Protein AF-A0A8S4R4T7-F1 (afdb_monomer_lite)

Secondary structure (DSSP, 8-state):
-------GGGGGSS------TTT-PPPPHHHHHHIIIIIGGG---SS-TTSHHHHHHHHHHHHHHHHHHHHHT--TTS----GGGHHHHHHHH--SS-EEEEETT--HHHHHHHHTTT-EEEEE--

Sequence (126 aa):
PKKRHYNKAFILLFPVVYCDYSGSGRALQWVEEYVTRDVLPAHATRCTALSVTCGQSEIYRSESKEIIRKSVGASDDDAVVLGASLTRFLRALRPQRVALFVSSRETERQLKPWMEHDAEVRIMDY

Organism: NCBI:txid348720

pLDDT: mean 83.63, std 14.18, range [36.41, 97.12]

Structure (mmCIF, N/CA/C/O backbone):
data_AF-A0A8S4R4T7-F1
#
_entry.id   AF-A0A8S4R4T7-F1
#
loop_
_atom_site.group_PDB
_atom_site.id
_atom_site.type_symbol
_atom_site.label_atom_id
_atom_site.label_alt_id
_atom_site.label_comp_id
_atom_site.label_asym_id
_atom_site.label_entity_id
_atom_site.label_seq_id
_atom_site.pdbx_PDB_ins_code
_atom_site.Cartn_x
_atom_site.Cartn_y
_atom_site.Cartn_z
_atom_site.occupancy
_atom_site.B_iso_or_equiv
_atom_site.auth_seq_id
_atom_site.auth_comp_id
_atom_site.auth_asym_id
_atom_site.auth_atom_id
_atom_site.pdbx_PDB_model_num
ATOM 1 N N . PRO A 1 1 ? 22.901 36.443 10.626 1.00 39.72 1 PRO A N 1
ATOM 2 C CA . PRO A 1 1 ? 21.644 35.986 9.979 1.00 39.72 1 PRO A CA 1
ATOM 3 C C . PRO A 1 1 ? 20.714 35.288 10.993 1.00 39.72 1 PRO A C 1
ATOM 5 O O . PRO A 1 1 ? 20.975 34.165 11.414 1.00 39.72 1 PRO A O 1
ATOM 8 N N . LYS A 1 2 ? 19.682 36.001 11.470 1.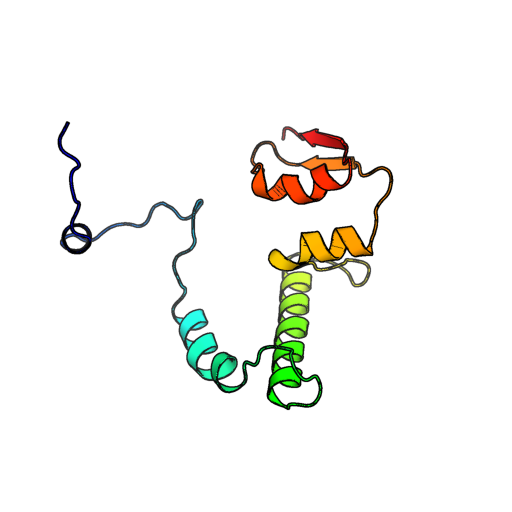00 36.41 2 LYS A N 1
ATOM 9 C CA . LYS A 1 2 ? 18.769 35.536 12.529 1.00 36.41 2 LYS A CA 1
ATOM 10 C C . LYS A 1 2 ? 17.882 34.392 12.013 1.00 36.41 2 LYS A C 1
ATOM 12 O O . LYS A 1 2 ? 17.109 34.590 11.080 1.00 36.41 2 LYS A O 1
ATOM 17 N N . LYS A 1 3 ? 17.972 33.211 12.635 1.00 44.19 3 LYS A N 1
ATOM 18 C CA . LYS A 1 3 ? 17.031 32.099 12.426 1.00 44.19 3 LYS A CA 1
ATOM 19 C C . LYS A 1 3 ? 15.648 32.547 12.913 1.00 44.19 3 LYS A C 1
ATOM 21 O O . LYS A 1 3 ? 15.451 32.705 14.114 1.00 44.19 3 LYS A O 1
ATOM 26 N N . ARG A 1 4 ? 14.700 32.782 12.001 1.00 49.00 4 ARG A N 1
ATOM 27 C CA . ARG A 1 4 ? 13.290 32.999 12.363 1.00 49.00 4 ARG A CA 1
ATOM 28 C C . ARG A 1 4 ? 12.747 31.702 12.964 1.00 49.00 4 ARG A C 1
ATOM 30 O O . ARG A 1 4 ? 12.542 30.723 12.255 1.00 49.00 4 ARG A O 1
ATOM 37 N N . HIS A 1 5 ? 12.560 31.687 14.279 1.00 50.34 5 HIS A N 1
ATOM 38 C CA . HIS A 1 5 ? 11.719 30.703 14.946 1.00 50.34 5 HIS A CA 1
ATOM 39 C C . HIS A 1 5 ? 10.266 31.055 14.636 1.00 50.34 5 HIS A C 1
ATOM 41 O O . HIS A 1 5 ? 9.725 32.022 15.165 1.00 50.34 5 HIS A O 1
ATOM 47 N N . TYR A 1 6 ? 9.652 30.301 13.730 1.00 48.09 6 TYR A N 1
ATOM 48 C CA . TYR A 1 6 ? 8.213 30.364 13.529 1.00 48.09 6 TYR A CA 1
ATOM 49 C C . TYR A 1 6 ? 7.556 29.527 14.628 1.00 48.09 6 TYR A C 1
ATOM 51 O O . TYR A 1 6 ? 7.677 28.302 14.647 1.00 48.09 6 TYR A O 1
ATOM 59 N N . ASN A 1 7 ? 6.883 30.188 15.570 1.00 45.47 7 ASN A N 1
ATOM 60 C CA . ASN A 1 7 ? 6.027 29.508 16.536 1.00 45.47 7 ASN A CA 1
ATOM 61 C C . ASN A 1 7 ? 4.884 28.835 15.763 1.00 45.47 7 ASN A C 1
ATOM 63 O O . ASN A 1 7 ? 4.103 29.524 15.109 1.00 45.47 7 ASN A O 1
ATOM 67 N N . LYS A 1 8 ? 4.773 27.501 15.848 1.00 51.19 8 LYS A N 1
ATOM 68 C CA . LYS A 1 8 ? 3.721 26.691 15.193 1.00 51.19 8 LYS A CA 1
ATOM 69 C C . LYS A 1 8 ? 2.297 27.227 15.425 1.00 51.19 8 LYS A C 1
ATOM 71 O O . LYS A 1 8 ? 1.430 27.026 14.585 1.00 51.19 8 LYS A O 1
ATOM 76 N N . ALA A 1 9 ? 2.076 27.946 16.526 1.00 49.88 9 ALA A N 1
ATOM 77 C CA . ALA A 1 9 ? 0.802 28.575 16.861 1.00 49.88 9 ALA A CA 1
ATOM 78 C C . ALA A 1 9 ? 0.401 29.740 15.930 1.00 49.88 9 ALA A C 1
ATOM 80 O O . ALA A 1 9 ? -0.784 30.016 15.788 1.00 49.88 9 ALA A O 1
ATOM 81 N N . PHE A 1 10 ? 1.349 30.414 15.265 1.00 48.41 10 PHE A N 1
ATOM 82 C CA . PHE A 1 10 ? 1.049 31.604 14.455 1.00 48.41 10 PHE A CA 1
ATOM 83 C C . PHE A 1 10 ? 0.419 31.270 13.089 1.00 48.41 10 PHE A C 1
ATOM 85 O O . PHE A 1 10 ? -0.239 32.112 12.490 1.00 48.41 10 PHE A O 1
ATOM 92 N N . ILE A 1 11 ? 0.589 30.036 12.601 1.00 55.84 11 ILE A N 1
ATOM 93 C CA . ILE A 1 11 ? 0.089 29.595 11.284 1.00 55.84 11 ILE A CA 1
ATOM 94 C C . ILE A 1 11 ? -1.419 29.269 11.319 1.00 55.84 11 ILE A C 1
ATOM 96 O O . ILE A 1 11 ? -2.065 29.254 10.278 1.00 55.84 11 ILE A O 1
ATOM 100 N N . LEU A 1 12 ? -2.007 29.061 12.502 1.00 58.09 12 LEU A N 1
ATOM 101 C CA . LEU A 1 12 ? -3.408 28.638 12.657 1.00 58.09 12 LEU A CA 1
ATOM 102 C C . LEU A 1 12 ? -4.392 29.788 12.941 1.00 58.09 12 LEU A C 1
ATOM 104 O O . LEU A 1 12 ? -5.575 29.534 13.139 1.00 58.09 12 LEU A O 1
ATOM 108 N N . LEU A 1 13 ? -3.930 31.044 12.971 1.00 64.62 13 LEU A N 1
ATOM 109 C CA . LEU A 1 13 ? -4.775 32.211 13.276 1.00 64.62 13 LEU A CA 1
ATOM 110 C C . LEU A 1 13 ? -5.650 32.672 12.098 1.00 64.62 13 LEU A C 1
ATOM 112 O O . LEU A 1 13 ? -6.565 33.465 12.297 1.00 64.62 13 LEU A O 1
ATOM 116 N N . PHE A 1 14 ? -5.400 32.164 10.889 1.00 74.81 14 PHE A N 1
ATOM 117 C CA . PHE A 1 14 ? -6.196 32.457 9.699 1.00 74.81 14 PHE A CA 1
ATOM 118 C C . PHE A 1 14 ? -6.648 31.153 9.034 1.00 74.81 14 PHE A C 1
ATOM 120 O O . PHE A 1 14 ? -5.896 30.176 9.050 1.00 74.81 14 PHE A O 1
ATOM 127 N N . PRO A 1 15 ? -7.853 31.110 8.439 1.00 81.94 15 PRO A N 1
ATOM 128 C CA . PRO A 1 15 ? -8.282 29.960 7.655 1.00 81.94 15 PRO A CA 1
ATOM 129 C C . PRO A 1 15 ? -7.292 29.716 6.507 1.00 81.94 15 PRO A C 1
ATOM 131 O O . PRO A 1 15 ? -7.042 30.597 5.687 1.00 81.94 15 PRO A O 1
ATOM 134 N N . VAL A 1 16 ? -6.718 28.512 6.462 1.00 84.38 16 VAL A N 1
ATOM 135 C CA . VAL A 1 16 ? -5.769 28.089 5.423 1.00 84.38 16 VAL A CA 1
ATOM 136 C C . VAL A 1 16 ? -6.471 27.137 4.465 1.00 84.38 16 VAL A C 1
ATOM 138 O O . VAL A 1 16 ? -6.959 26.082 4.877 1.00 84.38 16 VAL A O 1
ATOM 141 N N . VAL A 1 17 ? -6.470 27.473 3.175 1.00 89.00 17 VAL A N 1
ATOM 142 C CA . VAL A 1 17 ? -6.844 26.535 2.111 1.00 89.00 17 VAL A CA 1
ATOM 143 C C . VAL A 1 17 ? -5.668 25.596 1.869 1.00 89.00 17 VAL A C 1
ATOM 145 O O . VAL A 1 17 ? -4.531 26.030 1.693 1.00 89.00 17 VAL A O 1
ATOM 148 N N . TYR A 1 18 ? -5.924 24.293 1.900 1.00 88.00 18 TYR A N 1
ATOM 149 C CA . TYR A 1 18 ? -4.896 23.299 1.629 1.00 88.00 18 TYR A CA 1
ATOM 150 C C . TYR A 1 18 ? -4.744 23.086 0.135 1.00 88.00 18 TYR A C 1
ATOM 152 O O . TYR A 1 18 ? -5.686 22.651 -0.516 1.00 88.00 18 TYR A O 1
ATOM 160 N N . CYS A 1 19 ? -3.553 23.361 -0.383 1.00 90.38 19 CYS A N 1
ATOM 161 C CA . CYS A 1 19 ? -3.255 23.225 -1.807 1.00 90.38 19 CYS A CA 1
ATOM 162 C C . CYS A 1 19 ? -2.159 22.182 -2.092 1.00 90.38 19 CYS A C 1
ATOM 164 O O . CYS A 1 19 ? -1.712 22.081 -3.227 1.00 90.38 19 CYS A O 1
ATOM 166 N N . ASP A 1 20 ? -1.727 21.404 -1.091 1.00 90.56 20 ASP A N 1
ATOM 167 C CA . ASP A 1 20 ? -0.615 20.442 -1.207 1.00 90.56 20 ASP A CA 1
ATOM 168 C C . ASP A 1 20 ? -1.087 18.983 -1.364 1.00 90.56 20 ASP A C 1
ATOM 170 O O . ASP A 1 20 ? -0.456 18.048 -0.881 1.00 90.56 20 ASP A O 1
ATOM 174 N N . TYR A 1 21 ? -2.209 18.766 -2.061 1.00 86.00 21 TYR A N 1
ATOM 175 C CA . TYR A 1 21 ? -2.775 17.423 -2.274 1.00 86.00 21 TYR A CA 1
ATOM 176 C C . TYR A 1 21 ? -1.867 16.483 -3.082 1.00 86.00 21 TYR A C 1
ATOM 178 O O . TYR A 1 21 ? -2.047 15.269 -3.040 1.00 86.00 21 TYR A O 1
ATOM 186 N N . SER A 1 22 ? -0.903 17.029 -3.830 1.00 83.25 22 SER A N 1
AT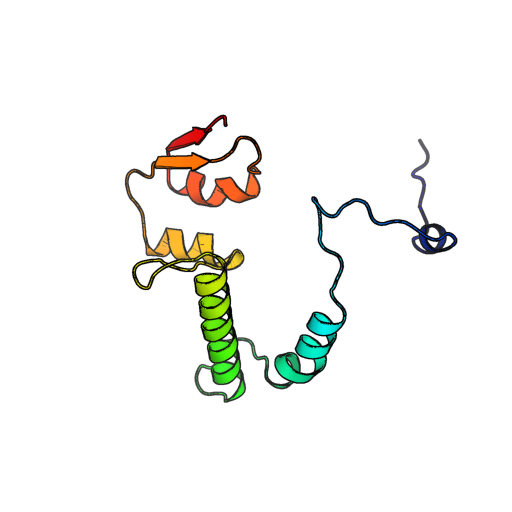OM 187 C CA . SER A 1 22 ? 0.097 16.234 -4.554 1.00 83.25 22 SER A CA 1
ATOM 188 C C . SER A 1 22 ? 1.230 15.743 -3.648 1.00 83.25 22 SER A C 1
ATOM 190 O O . SER A 1 22 ? 1.768 14.667 -3.890 1.00 83.25 22 SER A O 1
ATOM 192 N N . GLY A 1 23 ? 1.602 16.517 -2.620 1.00 80.25 23 GLY A N 1
ATOM 193 C CA . GLY A 1 23 ? 2.654 16.151 -1.671 1.00 80.25 23 GLY A CA 1
ATOM 194 C C . GLY A 1 23 ? 2.140 15.306 -0.507 1.00 80.25 23 GLY A C 1
ATOM 195 O O . GLY A 1 23 ? 2.818 14.380 -0.060 1.00 80.25 23 GLY A O 1
ATOM 196 N N . SER A 1 24 ? 0.933 15.597 -0.016 1.00 84.06 24 SER A N 1
ATOM 197 C CA . SER A 1 24 ? 0.279 14.805 1.026 1.00 84.06 24 SER A CA 1
ATOM 198 C C . SER A 1 24 ? -1.250 14.864 0.942 1.00 84.06 24 SER A C 1
ATOM 200 O O . SER A 1 24 ? -1.848 15.812 0.448 1.00 84.06 24 SER A O 1
ATOM 202 N N . GLY A 1 25 ? -1.912 13.809 1.415 1.00 85.19 25 GLY A N 1
ATOM 203 C CA . GLY A 1 25 ? -3.354 13.834 1.645 1.00 85.19 25 GLY A CA 1
ATOM 204 C C . GLY A 1 25 ? -3.667 14.436 3.014 1.00 85.19 25 GLY A C 1
ATOM 205 O O . GLY A 1 25 ? -2.899 14.267 3.963 1.00 85.19 25 GLY A O 1
ATOM 206 N N . ARG A 1 26 ? -4.823 15.096 3.153 1.00 87.25 26 ARG A N 1
ATOM 207 C CA . ARG A 1 26 ? -5.388 15.355 4.485 1.00 87.25 26 ARG A CA 1
ATOM 208 C C . ARG A 1 26 ? -5.962 14.066 5.059 1.00 87.25 26 ARG A C 1
ATOM 210 O O . ARG A 1 26 ? -6.531 13.265 4.320 1.00 87.25 26 ARG A O 1
ATOM 217 N N . ALA A 1 27 ? -5.846 13.912 6.376 1.00 88.19 27 ALA A N 1
ATOM 218 C CA . ALA A 1 27 ? -6.514 12.838 7.094 1.00 88.19 27 ALA A CA 1
ATOM 219 C C . ALA A 1 27 ? -8.022 12.890 6.819 1.00 88.19 27 ALA A C 1
ATOM 221 O O . ALA A 1 27 ? -8.645 13.955 6.871 1.00 88.19 27 ALA A O 1
ATOM 222 N N . LEU A 1 28 ? -8.592 11.734 6.502 1.00 92.19 28 LEU A N 1
ATOM 223 C CA . LEU A 1 28 ? -10.020 11.585 6.282 1.00 92.19 28 LEU A CA 1
ATOM 224 C C . LEU A 1 28 ? -10.643 11.167 7.606 1.00 92.19 28 LEU A C 1
ATOM 226 O O . LEU A 1 28 ? -10.329 10.096 8.114 1.00 92.19 28 LEU A O 1
ATOM 230 N N . GLN A 1 29 ? -11.523 12.004 8.155 1.00 94.94 29 GLN A N 1
ATOM 231 C CA . GLN A 1 29 ? -12.095 11.795 9.488 1.00 94.94 29 GLN A CA 1
ATOM 232 C C . GLN A 1 29 ? -12.668 10.380 9.672 1.00 94.94 29 GLN A C 1
ATOM 234 O O . GLN A 1 29 ? -12.392 9.735 10.674 1.00 94.94 29 GLN A O 1
ATOM 239 N N . TRP A 1 30 ? -13.387 9.864 8.676 1.00 95.62 30 TRP A N 1
ATOM 240 C CA . TRP A 1 30 ? -13.968 8.523 8.724 1.00 95.62 30 TRP A CA 1
ATOM 241 C C . TRP A 1 30 ? -12.917 7.397 8.740 1.00 95.62 30 TRP A C 1
ATOM 243 O O . TRP A 1 30 ? -13.153 6.358 9.350 1.00 95.62 30 TRP A O 1
ATOM 253 N N . VAL A 1 31 ? -11.747 7.592 8.112 1.00 94.44 31 VAL A N 1
ATOM 254 C CA . VAL A 1 31 ? -10.626 6.637 8.199 1.00 94.44 31 VAL A CA 1
ATOM 255 C C . VAL A 1 31 ? -10.060 6.655 9.610 1.00 94.44 31 VAL A C 1
ATOM 257 O O . VAL A 1 31 ? -9.870 5.601 10.207 1.00 94.44 31 VAL A O 1
ATOM 260 N N . GLU A 1 32 ? -9.806 7.846 10.152 1.00 96.06 32 GLU A N 1
ATOM 261 C CA . GLU A 1 32 ? -9.225 8.012 11.488 1.00 96.06 32 GLU A CA 1
ATOM 262 C C . GLU A 1 32 ? -10.141 7.439 12.578 1.00 96.06 32 GLU A C 1
ATOM 264 O O . GLU A 1 32 ? -9.679 6.773 13.508 1.00 96.06 32 GLU A O 1
ATOM 269 N N . GLU A 1 33 ? -11.451 7.646 12.439 1.00 97.12 33 GLU A N 1
ATOM 270 C CA . GLU A 1 33 ? -12.460 7.078 13.329 1.00 97.12 33 GLU A CA 1
ATOM 271 C C . GLU A 1 33 ? -12.465 5.548 13.271 1.00 97.12 33 GLU A C 1
ATOM 273 O O . GLU A 1 33 ? -12.438 4.913 14.324 1.00 97.12 33 GLU A O 1
ATOM 278 N N . TYR A 1 34 ? -12.430 4.956 12.073 1.00 95.44 34 TYR A N 1
ATOM 279 C CA . TYR A 1 34 ? -12.360 3.501 11.900 1.00 95.44 34 TYR A CA 1
ATOM 280 C C . TYR A 1 34 ? -11.060 2.914 12.461 1.00 95.44 34 TYR A C 1
ATOM 282 O O . TYR A 1 34 ? -11.069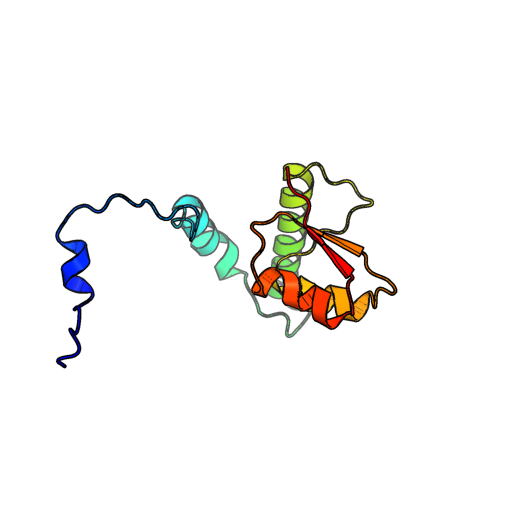 1.923 13.190 1.00 95.44 34 TYR A O 1
ATOM 290 N N . VAL A 1 35 ? -9.917 3.547 12.183 1.00 94.81 35 VAL A N 1
ATOM 291 C CA . VAL A 1 35 ? -8.629 3.103 12.730 1.00 94.81 35 VAL A CA 1
ATOM 292 C C . VAL A 1 35 ? -8.677 3.116 14.255 1.00 94.81 35 VAL A C 1
ATOM 294 O O . VAL A 1 35 ? -8.311 2.130 14.891 1.00 94.81 35 VAL A O 1
ATOM 297 N N . THR A 1 36 ? -9.177 4.202 14.841 1.00 96.06 36 THR A N 1
ATOM 298 C CA . THR A 1 36 ? -9.238 4.367 16.296 1.00 96.06 36 THR A CA 1
ATOM 299 C C . THR A 1 36 ? -10.187 3.372 16.955 1.00 96.06 36 THR A C 1
ATOM 301 O O . THR A 1 36 ? -9.853 2.804 17.995 1.00 96.06 36 THR A O 1
ATOM 304 N N . ARG A 1 37 ? -11.373 3.173 16.376 1.00 96.12 37 ARG A N 1
ATOM 305 C CA . ARG A 1 37 ? -12.444 2.381 16.990 1.00 96.12 37 ARG A CA 1
ATOM 306 C C . ARG A 1 37 ? -12.333 0.890 16.712 1.00 96.12 37 ARG A C 1
ATOM 308 O O . ARG A 1 37 ? -12.638 0.108 17.605 1.00 96.12 37 ARG A O 1
ATOM 315 N N . ASP A 1 38 ? -11.916 0.510 15.512 1.00 93.69 38 ASP A N 1
ATOM 316 C CA . ASP A 1 38 ? -12.009 -0.868 15.034 1.00 93.69 38 ASP A CA 1
ATOM 317 C C . ASP A 1 38 ? -10.627 -1.518 14.904 1.00 93.69 38 ASP A C 1
ATOM 319 O O . ASP A 1 38 ? -10.439 -2.654 15.334 1.00 93.69 38 ASP A O 1
ATOM 323 N N . VAL A 1 39 ? -9.630 -0.798 14.372 1.00 92.94 39 VAL A N 1
ATOM 324 C CA . VAL A 1 39 ? -8.302 -1.379 14.099 1.00 92.94 39 VAL A CA 1
ATOM 325 C C . VAL A 1 39 ? -7.423 -1.417 15.348 1.00 92.94 39 VAL A C 1
ATOM 327 O O . VAL A 1 39 ? -6.902 -2.474 15.703 1.00 92.94 39 VAL A O 1
ATOM 330 N N . LEU A 1 40 ? -7.225 -0.275 16.015 1.00 92.81 40 LEU A N 1
ATOM 331 C CA . LEU A 1 40 ? -6.279 -0.148 17.128 1.00 92.81 40 LEU A CA 1
ATOM 332 C C . LEU A 1 40 ? -6.560 -1.091 18.312 1.00 92.81 40 LEU A C 1
ATOM 334 O O . LEU A 1 40 ? -5.586 -1.640 18.830 1.00 92.81 40 LEU A O 1
ATOM 338 N N . PRO A 1 41 ? -7.816 -1.354 18.730 1.00 91.88 41 PRO A N 1
ATOM 339 C CA . PRO A 1 41 ? -8.082 -2.260 19.851 1.00 91.88 41 PRO A CA 1
ATOM 340 C C . PRO A 1 41 ? -7.605 -3.698 19.623 1.00 91.88 41 PRO A C 1
ATOM 342 O O . PRO A 1 41 ? -7.283 -4.399 20.580 1.00 91.88 41 PRO A O 1
ATOM 345 N N . ALA A 1 42 ? -7.551 -4.138 18.365 1.00 87.50 42 ALA A N 1
ATOM 346 C CA . ALA A 1 42 ? -7.129 -5.483 17.985 1.00 87.50 42 ALA A CA 1
ATOM 347 C C . ALA A 1 42 ? -5.754 -5.517 17.293 1.00 87.50 42 ALA A C 1
ATOM 349 O O . ALA A 1 42 ? -5.298 -6.587 16.880 1.00 87.50 42 ALA A O 1
ATOM 350 N N . HIS A 1 43 ? -5.079 -4.371 17.163 1.00 85.50 43 HIS A N 1
ATOM 351 C CA . HIS A 1 43 ? -3.787 -4.281 16.498 1.00 85.50 43 HIS A CA 1
ATOM 352 C C . HIS A 1 43 ? -2.668 -4.840 17.381 1.00 85.50 43 HIS A C 1
ATOM 354 O O . HIS A 1 43 ? -2.513 -4.453 18.539 1.00 85.50 43 HIS A O 1
ATOM 360 N N . ALA A 1 44 ? -1.833 -5.715 16.822 1.00 78.88 44 ALA A N 1
ATOM 361 C CA . ALA A 1 44 ? -0.631 -6.191 17.494 1.00 78.88 44 ALA A CA 1
ATOM 362 C C . ALA A 1 44 ? 0.544 -6.333 16.528 1.00 78.88 44 ALA A C 1
ATOM 364 O O . ALA A 1 44 ? 0.402 -6.781 15.387 1.00 78.88 44 ALA A O 1
ATOM 365 N N . THR A 1 45 ? 1.740 -6.007 17.023 1.00 69.38 45 THR A N 1
ATOM 366 C CA . THR A 1 45 ? 2.993 -6.330 16.339 1.00 69.38 45 THR A CA 1
ATOM 367 C C . THR A 1 45 ? 3.116 -7.848 16.217 1.00 69.38 45 THR A C 1
ATOM 369 O O . THR A 1 45 ? 2.907 -8.569 17.192 1.00 69.38 45 THR A O 1
ATOM 372 N N . ARG A 1 46 ? 3.493 -8.339 15.029 1.00 59.75 46 ARG A N 1
ATOM 373 C CA . ARG A 1 46 ? 3.642 -9.774 14.710 1.00 59.75 46 ARG A CA 1
ATOM 374 C C . ARG A 1 46 ? 4.836 -10.442 15.404 1.00 59.75 46 ARG A C 1
ATOM 376 O O . ARG A 1 46 ? 5.739 -10.946 14.741 1.00 59.75 46 ARG A O 1
ATOM 383 N N . CYS A 1 47 ? 4.862 -10.447 16.726 1.00 62.22 47 CYS A N 1
ATOM 384 C CA . CYS A 1 47 ? 5.919 -11.107 17.490 1.00 62.22 47 CYS A CA 1
ATOM 385 C C . CYS A 1 47 ? 5.531 -12.538 17.894 1.00 62.22 47 CYS A C 1
ATOM 387 O O . CYS A 1 47 ? 6.409 -13.355 18.152 1.00 62.22 47 CYS A O 1
ATOM 389 N N . THR A 1 48 ? 4.235 -12.870 17.884 1.00 57.56 48 THR A N 1
ATOM 390 C CA . THR A 1 48 ? 3.734 -14.180 18.319 1.00 57.56 48 THR A CA 1
ATOM 391 C C . THR A 1 48 ? 2.513 -14.565 17.489 1.00 57.56 48 THR A C 1
ATOM 393 O O . THR A 1 48 ? 1.406 -14.103 17.744 1.00 57.56 48 THR A O 1
ATOM 396 N N . ALA A 1 49 ? 2.701 -15.437 16.496 1.00 59.41 49 ALA A N 1
ATOM 397 C CA . ALA A 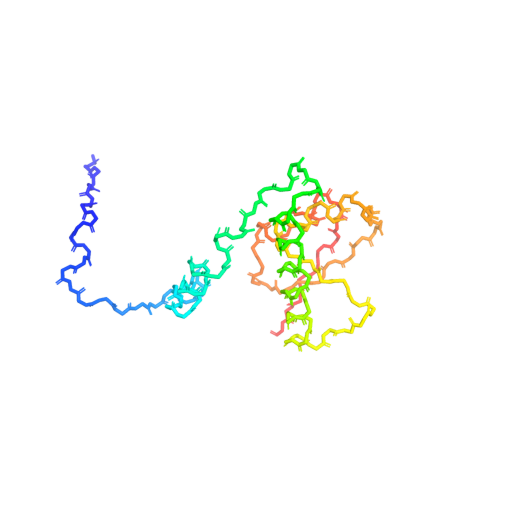1 49 ? 1.670 -15.850 15.531 1.00 59.41 49 ALA A CA 1
ATOM 398 C C . ALA A 1 49 ? 0.416 -16.528 16.141 1.00 59.41 49 ALA A C 1
ATOM 400 O O . ALA A 1 49 ? -0.493 -16.893 15.405 1.00 59.41 49 ALA A O 1
ATOM 401 N N . LEU A 1 50 ? 0.359 -16.696 17.466 1.00 63.59 50 LEU A N 1
ATOM 402 C CA . LEU A 1 50 ? -0.694 -17.403 18.198 1.00 63.59 50 LEU A CA 1
ATOM 403 C C . LEU A 1 50 ? -1.664 -16.478 18.958 1.00 63.59 50 LEU A C 1
ATOM 405 O O . LEU A 1 50 ? -2.593 -16.982 19.583 1.00 63.59 50 LEU A O 1
ATOM 409 N N . SER A 1 51 ? -1.482 -15.149 18.946 1.00 75.62 51 SER A N 1
ATOM 410 C CA . SER A 1 51 ? -2.462 -14.246 19.571 1.00 75.62 51 SER A CA 1
ATOM 411 C C . SER A 1 51 ? -3.611 -13.911 18.616 1.00 75.62 51 SER A C 1
ATOM 413 O O . SER A 1 51 ? -3.404 -13.702 17.419 1.00 75.62 51 SER A O 1
ATOM 415 N N . VAL A 1 52 ? -4.825 -13.782 19.163 1.00 80.19 52 VAL A N 1
ATOM 416 C CA . VAL A 1 52 ? -6.024 -13.341 18.421 1.00 80.19 52 VAL A CA 1
ATOM 417 C C . VAL A 1 52 ? -5.767 -12.016 17.691 1.00 80.19 52 VAL A C 1
ATOM 419 O O . VAL A 1 52 ? -6.132 -11.858 16.531 1.00 80.19 52 VAL A O 1
ATOM 422 N N . THR A 1 53 ? -5.054 -11.090 18.332 1.00 84.19 53 THR A N 1
ATOM 423 C CA . THR A 1 53 ? -4.691 -9.781 17.768 1.00 84.19 53 THR A CA 1
ATOM 424 C C . THR A 1 53 ? -3.694 -9.866 16.604 1.00 84.19 53 THR A C 1
ATOM 426 O O . THR A 1 53 ? -3.799 -9.106 15.638 1.00 84.19 53 THR A O 1
ATOM 429 N N . CYS A 1 54 ? -2.759 -10.825 16.629 1.00 83.94 54 CYS A N 1
ATOM 430 C CA . CYS A 1 54 ? -1.886 -11.093 15.483 1.00 83.94 54 CYS A CA 1
ATOM 431 C C . CYS A 1 54 ? -2.687 -11.652 14.302 1.00 83.94 54 CYS A C 1
ATOM 433 O O . CYS A 1 54 ? -2.483 -11.206 13.173 1.00 83.94 54 CYS A O 1
ATOM 435 N N . GLY A 1 55 ? -3.614 -12.582 14.562 1.00 86.62 55 GLY A N 1
ATOM 436 C CA . GLY A 1 55 ? -4.517 -13.120 13.541 1.00 86.62 55 GLY A CA 1
ATOM 437 C C . GLY A 1 55 ? -5.374 -12.027 12.901 1.00 86.62 55 GLY A C 1
ATOM 438 O O . GLY A 1 55 ? -5.403 -11.898 11.679 1.00 86.62 55 GLY A O 1
ATOM 439 N N . GLN A 1 56 ? -5.981 -11.167 13.721 1.00 90.31 56 GLN A N 1
ATOM 440 C CA . GLN A 1 56 ? -6.785 -10.045 13.240 1.00 90.31 56 GLN A CA 1
ATOM 441 C C . GLN A 1 56 ? -5.967 -9.062 12.386 1.00 90.31 56 GLN A C 1
ATOM 443 O O . GLN A 1 56 ? -6.420 -8.613 11.335 1.00 90.31 56 GLN A O 1
ATOM 448 N N . SER A 1 57 ? -4.726 -8.773 12.787 1.00 88.25 57 SER A N 1
ATOM 449 C CA . SER A 1 57 ? -3.827 -7.906 12.014 1.00 88.25 57 SER A CA 1
ATOM 450 C C . SER A 1 57 ? -3.464 -8.499 10.641 1.00 88.25 57 SER A C 1
ATOM 452 O O . SER A 1 57 ? -3.273 -7.750 9.679 1.00 88.25 57 SER A O 1
ATOM 454 N N . GLU A 1 58 ? -3.399 -9.830 10.511 1.00 87.38 58 GLU A N 1
ATOM 455 C CA . GLU A 1 58 ? -3.231 -10.490 9.209 1.00 87.38 58 GLU A CA 1
ATOM 456 C C . GLU A 1 58 ? -4.481 -10.419 8.339 1.00 87.38 58 GLU A C 1
ATOM 458 O O . GLU A 1 58 ? -4.354 -10.165 7.137 1.00 87.38 58 GLU A O 1
ATOM 463 N N . ILE A 1 59 ? -5.664 -10.573 8.935 1.00 90.69 59 ILE A N 1
ATOM 464 C CA . ILE A 1 59 ? -6.941 -10.421 8.231 1.00 90.69 59 ILE A CA 1
ATOM 465 C C . ILE A 1 59 ? -7.039 -9.014 7.640 1.00 90.69 59 ILE A C 1
ATOM 467 O O . ILE A 1 59 ? -7.183 -8.891 6.424 1.00 90.69 59 ILE A O 1
ATOM 471 N N . TYR A 1 60 ? -6.804 -7.965 8.440 1.00 91.44 60 TYR A N 1
ATOM 472 C CA . TYR A 1 60 ? -6.814 -6.584 7.943 1.00 91.44 60 TYR A CA 1
ATOM 473 C C . TYR A 1 60 ? -5.867 -6.376 6.765 1.00 91.44 60 TYR A C 1
ATOM 475 O O . TYR A 1 60 ? -6.206 -5.703 5.791 1.00 91.44 60 TYR A O 1
ATOM 483 N N . ARG A 1 61 ? -4.667 -6.965 6.820 1.00 88.50 61 ARG A N 1
ATOM 484 C CA . ARG A 1 61 ? -3.711 -6.864 5.715 1.00 88.50 61 ARG A CA 1
ATOM 485 C C . ARG A 1 61 ? -4.212 -7.589 4.466 1.00 88.50 61 ARG A C 1
ATOM 487 O O . ARG A 1 61 ? -4.004 -7.083 3.363 1.00 88.50 61 ARG A O 1
ATOM 494 N N . SER A 1 62 ? -4.790 -8.777 4.621 1.00 91.12 62 SER A N 1
ATOM 495 C CA . SER A 1 62 ? -5.326 -9.564 3.509 1.00 91.12 62 SER A CA 1
ATOM 496 C C . SER A 1 62 ? -6.485 -8.836 2.829 1.00 91.12 62 SER A C 1
ATOM 498 O O . SER A 1 62 ? -6.455 -8.637 1.618 1.00 91.12 62 SER A O 1
ATOM 500 N N . GLU A 1 63 ? -7.443 -8.348 3.615 1.00 93.69 63 GLU A N 1
ATOM 501 C CA . GLU A 1 63 ? -8.591 -7.577 3.131 1.00 93.69 63 GLU A CA 1
ATOM 502 C C . GLU A 1 63 ? -8.153 -6.277 2.454 1.00 93.69 63 GLU A C 1
ATOM 504 O O . GLU A 1 63 ? -8.617 -5.962 1.362 1.00 93.69 63 GLU A O 1
ATOM 509 N N . SER A 1 64 ? -7.187 -5.560 3.039 1.00 92.69 64 SER A N 1
ATOM 510 C CA . SER A 1 64 ? -6.641 -4.339 2.432 1.00 92.69 64 SER A CA 1
ATOM 511 C C . SER A 1 64 ? -6.044 -4.607 1.049 1.00 92.69 64 SER A C 1
ATOM 513 O O . SER A 1 64 ? -6.259 -3.830 0.121 1.00 92.69 64 SER A O 1
ATOM 515 N N . LYS A 1 65 ? -5.300 -5.712 0.887 1.00 92.75 65 LYS A N 1
ATOM 516 C CA . LYS A 1 65 ? -4.753 -6.097 -0.422 1.00 92.75 65 LYS A CA 1
ATOM 517 C C . LYS A 1 65 ? -5.853 -6.420 -1.426 1.00 92.75 65 LYS A C 1
ATOM 519 O O . LYS A 1 65 ? -5.708 -6.065 -2.589 1.00 92.75 65 LYS A O 1
ATOM 524 N N . GLU A 1 66 ? -6.923 -7.066 -0.981 1.00 94.50 66 GLU A N 1
ATOM 525 C CA . GLU A 1 66 ? -8.046 -7.424 -1.842 1.00 94.50 66 GLU A CA 1
ATOM 526 C C . GLU A 1 66 ? -8.842 -6.201 -2.304 1.00 94.50 66 GLU A C 1
ATOM 528 O O . GLU A 1 66 ? -9.177 -6.085 -3.481 1.00 94.50 66 GLU A O 1
ATOM 533 N N . ILE A 1 67 ? -9.076 -5.242 -1.405 1.00 95.19 67 ILE A N 1
ATOM 534 C CA . ILE A 1 67 ? -9.689 -3.957 -1.756 1.00 95.19 67 ILE A CA 1
ATOM 535 C C . ILE A 1 67 ? -8.833 -3.246 -2.810 1.00 95.19 67 ILE A C 1
ATOM 537 O O . ILE A 1 67 ? -9.350 -2.873 -3.860 1.00 95.19 67 ILE A O 1
ATOM 541 N N . ILE A 1 68 ? -7.521 -3.122 -2.572 1.00 94.31 68 ILE A N 1
ATOM 542 C CA . ILE A 1 68 ? -6.598 -2.466 -3.510 1.00 94.31 68 ILE A CA 1
ATOM 543 C C . ILE A 1 68 ? -6.585 -3.182 -4.864 1.00 94.31 68 ILE A C 1
ATOM 545 O O . ILE A 1 68 ? -6.684 -2.508 -5.886 1.00 94.31 68 ILE A O 1
ATOM 549 N N . ARG A 1 69 ? -6.508 -4.523 -4.881 1.00 95.25 69 ARG A N 1
ATOM 550 C CA . ARG A 1 69 ? -6.549 -5.334 -6.110 1.00 95.25 69 ARG A CA 1
ATOM 551 C C . ARG A 1 69 ? -7.762 -4.973 -6.962 1.00 95.25 69 ARG A C 1
ATOM 553 O O . ARG A 1 69 ? -7.604 -4.618 -8.128 1.00 95.25 69 ARG A O 1
ATOM 560 N N . LYS A 1 70 ? -8.955 -5.000 -6.359 1.00 95.88 70 LYS A N 1
ATOM 561 C CA . LYS A 1 70 ? -10.208 -4.658 -7.046 1.00 95.88 70 LYS A CA 1
ATOM 562 C C . LYS A 1 70 ? -10.214 -3.215 -7.537 1.00 95.88 70 LYS A C 1
ATOM 564 O O . LYS A 1 70 ? -10.642 -2.964 -8.658 1.00 95.88 70 LYS A O 1
ATOM 569 N N . SER A 1 71 ? -9.724 -2.272 -6.731 1.00 96.50 71 SER A N 1
ATOM 570 C CA . SER A 1 71 ? -9.693 -0.850 -7.092 1.00 96.50 71 SER A CA 1
ATOM 571 C C . SER A 1 71 ? -8.802 -0.538 -8.295 1.00 96.50 71 SER A C 1
ATOM 573 O O . SER A 1 71 ? -9.084 0.422 -9.005 1.00 96.50 71 SER A O 1
ATOM 575 N N . VAL A 1 72 ? -7.747 -1.324 -8.527 1.00 94.56 72 VAL A N 1
ATOM 576 C CA . VAL A 1 72 ? -6.830 -1.133 -9.666 1.00 94.56 72 VAL A CA 1
ATOM 577 C C . VAL A 1 72 ? -7.096 -2.091 -10.831 1.00 94.56 72 VAL A C 1
ATOM 579 O O . VAL A 1 72 ? -6.379 -2.040 -11.825 1.00 94.56 72 VAL A O 1
ATOM 582 N N . GLY A 1 73 ? -8.108 -2.961 -10.726 1.00 94.62 73 GLY A N 1
ATOM 583 C CA . GLY A 1 73 ? -8.425 -3.958 -11.754 1.00 94.62 73 GLY A CA 1
ATOM 584 C C . GLY A 1 73 ? -7.367 -5.055 -11.911 1.00 94.62 73 GLY A C 1
ATOM 585 O O . GLY A 1 73 ? -7.254 -5.632 -12.988 1.00 94.62 73 GLY A O 1
ATOM 586 N N . ALA A 1 74 ? -6.585 -5.327 -10.863 1.00 95.56 74 ALA A N 1
ATOM 587 C CA . ALA A 1 74 ? -5.595 -6.399 -10.868 1.00 95.56 74 ALA A CA 1
ATOM 588 C C . ALA A 1 74 ? -6.266 -7.777 -10.732 1.00 95.56 74 ALA A C 1
ATOM 590 O O . ALA A 1 74 ? -7.312 -7.922 -10.095 1.00 95.56 74 ALA A O 1
ATOM 591 N N . SER A 1 75 ? -5.644 -8.785 -11.331 1.00 93.81 75 SER A N 1
ATOM 592 C CA . SER A 1 75 ? -6.101 -10.173 -11.369 1.00 93.81 75 SER A CA 1
ATOM 593 C C . SER A 1 75 ? -5.507 -11.019 -10.234 1.00 93.81 75 SER A C 1
ATOM 595 O O . SER A 1 75 ? -4.727 -10.539 -9.402 1.00 93.81 75 SER A O 1
ATOM 597 N N . ASP A 1 76 ? -5.878 -12.299 -10.193 1.00 90.69 76 ASP A N 1
ATOM 598 C CA . ASP A 1 76 ? -5.301 -13.274 -9.259 1.00 90.69 76 ASP A CA 1
ATOM 599 C C . ASP A 1 76 ? -3.844 -13.628 -9.597 1.00 90.69 76 ASP A C 1
ATOM 601 O O . ASP A 1 76 ? -3.087 -14.018 -8.706 1.00 90.69 76 ASP A O 1
ATOM 605 N N . ASP A 1 77 ? -3.429 -13.414 -10.850 1.00 93.50 77 ASP A N 1
ATOM 606 C CA . ASP A 1 77 ? -2.044 -13.590 -11.298 1.00 93.50 77 ASP A CA 1
ATOM 607 C C . ASP A 1 77 ? -1.136 -12.420 -10.860 1.00 93.50 77 ASP A C 1
ATOM 609 O O . ASP A 1 77 ? 0.093 -12.517 -10.916 1.00 93.50 77 ASP A O 1
ATOM 613 N N . ASP A 1 78 ? -1.724 -11.322 -10.368 1.00 92.25 78 ASP A N 1
ATOM 614 C CA . ASP A 1 78 ? -1.001 -10.122 -9.957 1.00 92.25 78 ASP A CA 1
ATOM 615 C C . ASP A 1 78 ? -0.628 -10.118 -8.465 1.00 92.25 78 ASP A C 1
ATOM 617 O O . ASP A 1 78 ? -1.433 -10.343 -7.546 1.00 92.25 78 ASP A O 1
ATOM 621 N N . ALA A 1 79 ? 0.625 -9.745 -8.198 1.00 89.25 79 ALA A N 1
ATOM 622 C CA . ALA A 1 79 ? 1.142 -9.583 -6.847 1.00 89.25 79 ALA A CA 1
ATOM 623 C C . ALA A 1 79 ? 0.888 -8.165 -6.304 1.00 89.25 79 ALA A C 1
ATOM 625 O O . ALA A 1 79 ? 1.530 -7.198 -6.709 1.00 89.25 79 ALA A O 1
ATOM 626 N N . VAL A 1 80 ? 0.026 -8.039 -5.288 1.00 91.94 80 VAL A N 1
ATOM 627 C CA . VAL A 1 80 ? -0.170 -6.767 -4.569 1.00 91.94 80 VAL A CA 1
ATOM 628 C C . VAL A 1 80 ? 0.895 -6.586 -3.484 1.00 91.94 80 VAL A C 1
ATOM 630 O O . VAL A 1 80 ? 0.926 -7.310 -2.475 1.00 91.94 80 VAL A O 1
ATOM 633 N N . VAL A 1 81 ? 1.748 -5.577 -3.661 1.00 89.44 81 VAL A N 1
ATOM 634 C CA . VAL A 1 81 ? 2.843 -5.221 -2.747 1.00 89.44 81 VAL A CA 1
ATOM 635 C C . VAL A 1 81 ? 2.570 -3.852 -2.123 1.00 89.44 81 VAL A C 1
ATOM 637 O O . VAL A 1 81 ? 2.363 -2.867 -2.819 1.00 89.44 81 VAL A O 1
ATOM 640 N N . LEU A 1 82 ? 2.571 -3.781 -0.789 1.00 86.75 82 LEU A N 1
ATOM 641 C CA . LEU A 1 82 ? 2.337 -2.532 -0.050 1.00 86.75 82 LEU A CA 1
ATOM 642 C C . LEU A 1 82 ? 3.676 -1.837 0.225 1.00 86.75 82 LEU A C 1
ATOM 644 O O . LEU A 1 82 ? 4.650 -2.524 0.529 1.00 86.75 82 LEU A O 1
ATOM 648 N N . GLY A 1 83 ? 3.734 -0.504 0.168 1.00 76.38 83 GLY A N 1
ATOM 649 C CA . GLY A 1 83 ? 4.976 0.288 0.066 1.00 76.38 83 GLY A CA 1
ATOM 650 C C . GLY A 1 83 ? 6.176 -0.184 0.904 1.00 76.38 83 GLY A C 1
ATOM 651 O O . GLY A 1 83 ? 7.237 -0.465 0.354 1.00 76.38 83 GLY A O 1
ATOM 652 N N . ALA A 1 84 ? 6.018 -0.365 2.220 1.00 74.38 84 ALA A N 1
ATOM 653 C CA . ALA A 1 84 ? 7.121 -0.793 3.097 1.00 74.38 84 ALA A CA 1
ATOM 654 C C . ALA A 1 84 ? 7.638 -2.224 2.822 1.00 74.38 84 ALA A C 1
ATOM 656 O O . ALA A 1 84 ? 8.720 -2.601 3.268 1.00 74.38 84 ALA A O 1
ATOM 657 N N . SER A 1 85 ? 6.868 -3.039 2.100 1.00 83.88 85 SER A N 1
ATOM 658 C CA . SER A 1 85 ? 7.204 -4.427 1.779 1.00 83.88 85 SER A CA 1
ATOM 659 C C . SER A 1 85 ? 7.930 -4.606 0.446 1.00 83.88 85 SER A C 1
ATOM 661 O O . SER A 1 85 ? 8.459 -5.693 0.228 1.00 83.88 85 SER A O 1
ATOM 663 N N . LEU A 1 86 ? 8.037 -3.568 -0.399 1.00 88.75 86 LEU A N 1
ATOM 664 C CA . LEU A 1 86 ? 8.686 -3.666 -1.714 1.00 88.75 86 LEU A CA 1
ATOM 665 C C . LEU A 1 86 ? 10.129 -4.162 -1.607 1.00 88.75 86 LEU A C 1
ATOM 667 O O . LEU A 1 86 ? 10.483 -5.158 -2.227 1.00 88.75 86 LEU A O 1
ATOM 671 N N . THR A 1 87 ? 10.948 -3.550 -0.753 1.00 88.81 87 THR A N 1
ATOM 672 C CA . THR A 1 87 ? 12.350 -3.965 -0.583 1.00 88.81 87 THR A CA 1
ATOM 673 C C . THR A 1 87 ? 12.472 -5.417 -0.118 1.00 88.81 87 THR A C 1
ATOM 675 O O . THR A 1 87 ? 13.335 -6.154 -0.587 1.00 88.81 87 THR A O 1
ATOM 678 N N . ARG A 1 88 ? 11.596 -5.863 0.795 1.00 88.88 88 ARG A N 1
ATOM 679 C CA . ARG A 1 88 ? 11.589 -7.258 1.263 1.00 88.88 88 ARG A CA 1
ATOM 680 C C . ARG A 1 88 ? 11.143 -8.214 0.157 1.00 88.88 88 ARG A C 1
ATOM 682 O O . ARG A 1 88 ? 11.703 -9.299 0.046 1.00 88.88 88 ARG A O 1
ATOM 689 N N . PHE A 1 89 ? 10.160 -7.807 -0.640 1.00 90.00 89 PHE A N 1
ATOM 690 C CA . PHE A 1 89 ? 9.664 -8.568 -1.778 1.00 90.00 89 PHE A CA 1
ATOM 691 C C . PHE A 1 89 ? 10.747 -8.743 -2.847 1.00 90.00 89 PHE A C 1
ATOM 693 O O . PHE A 1 89 ? 11.038 -9.877 -3.211 1.00 90.00 89 PHE A O 1
ATOM 700 N N . LEU A 1 90 ? 11.422 -7.665 -3.260 1.00 90.69 90 LEU A N 1
ATOM 701 C CA . LEU A 1 90 ? 12.502 -7.728 -4.253 1.00 90.69 90 LEU A CA 1
ATOM 702 C C . LEU A 1 90 ? 13.656 -8.630 -3.797 1.00 90.69 90 LEU A C 1
ATOM 704 O O . LEU A 1 90 ? 14.117 -9.473 -4.563 1.00 90.69 90 LEU A O 1
ATOM 708 N N . ARG A 1 91 ? 14.043 -8.554 -2.516 1.00 88.88 91 ARG A N 1
ATOM 709 C CA . ARG A 1 91 ? 15.069 -9.442 -1.940 1.00 88.88 91 ARG A CA 1
ATOM 710 C C . ARG A 1 91 ? 14.680 -10.920 -1.952 1.00 88.88 91 ARG A C 1
ATOM 712 O O . ARG A 1 91 ? 15.567 -11.768 -2.038 1.00 88.88 91 ARG A O 1
ATOM 719 N N . ALA A 1 92 ? 13.392 -11.229 -1.801 1.00 91.00 92 ALA A N 1
ATOM 720 C CA . ALA A 1 92 ? 12.886 -12.599 -1.841 1.00 91.00 92 ALA A CA 1
ATOM 721 C C . ALA A 1 92 ? 12.753 -13.109 -3.281 1.00 91.00 92 ALA A C 1
ATOM 723 O O . ALA A 1 92 ? 13.125 -14.244 -3.559 1.00 91.00 92 ALA A O 1
ATOM 724 N N . LEU A 1 93 ? 12.267 -12.256 -4.187 1.00 91.25 93 LEU A N 1
ATOM 725 C CA . LEU A 1 93 ? 12.089 -12.569 -5.601 1.00 91.25 93 LEU A CA 1
ATOM 726 C C . LEU A 1 93 ? 13.431 -12.742 -6.327 1.00 91.25 93 LEU A C 1
ATOM 728 O O . LEU A 1 93 ? 13.528 -13.576 -7.219 1.00 91.25 93 LEU A O 1
ATOM 732 N N . ARG A 1 94 ? 14.458 -11.970 -5.934 1.00 90.19 94 ARG A N 1
ATOM 733 C CA . ARG A 1 94 ? 15.790 -11.930 -6.569 1.00 90.19 94 ARG A CA 1
ATOM 734 C C . ARG A 1 94 ? 15.701 -11.834 -8.096 1.00 90.19 94 ARG A C 1
ATOM 736 O O . ARG A 1 94 ? 16.214 -12.711 -8.798 1.00 90.19 94 ARG A O 1
ATOM 743 N N . PRO A 1 95 ? 15.021 -10.805 -8.622 1.00 88.31 95 PRO A N 1
ATOM 744 C CA . PRO A 1 95 ? 14.804 -10.714 -10.051 1.00 88.31 95 PRO A CA 1
ATOM 745 C C . PRO A 1 95 ? 16.143 -10.535 -10.782 1.00 88.31 95 PRO A C 1
ATOM 747 O O . PRO A 1 95 ? 17.028 -9.823 -10.314 1.00 88.31 95 PRO A O 1
ATOM 750 N N . GLN A 1 96 ? 16.291 -11.196 -11.929 1.00 86.69 96 GLN A N 1
ATOM 751 C CA . GLN A 1 96 ? 17.453 -11.055 -12.806 1.00 86.69 96 GLN A CA 1
ATOM 752 C C . GLN A 1 96 ? 17.030 -10.339 -14.086 1.00 86.69 96 GLN A C 1
ATOM 754 O O . GLN A 1 96 ? 16.032 -10.729 -14.688 1.00 86.69 96 GLN A O 1
ATOM 759 N N . ARG A 1 97 ? 17.818 -9.348 -14.529 1.00 86.00 97 ARG A N 1
ATOM 760 C CA . ARG A 1 97 ? 17.546 -8.537 -15.734 1.00 86.00 97 ARG A CA 1
ATOM 761 C C . ARG A 1 97 ? 16.186 -7.826 -15.661 1.00 86.00 97 ARG A C 1
ATOM 763 O O . ARG A 1 97 ? 15.273 -8.125 -16.425 1.00 86.00 97 ARG A O 1
ATOM 770 N N . VAL A 1 98 ? 16.045 -6.897 -14.716 1.00 90.31 98 VAL A N 1
ATOM 771 C CA . VAL A 1 98 ? 14.827 -6.086 -14.574 1.00 90.31 98 VAL A CA 1
ATOM 772 C C . VAL A 1 98 ? 14.877 -4.913 -15.547 1.00 90.31 98 VAL A C 1
ATOM 774 O O . VAL A 1 98 ? 15.803 -4.115 -15.480 1.00 90.31 98 VAL A O 1
ATOM 777 N N . ALA A 1 99 ? 13.866 -4.778 -16.403 1.00 92.00 99 ALA A N 1
ATOM 778 C CA . ALA A 1 99 ? 13.597 -3.543 -17.135 1.00 92.00 99 ALA A CA 1
ATOM 779 C C . ALA A 1 99 ? 12.447 -2.809 -16.436 1.00 92.00 99 ALA A C 1
ATOM 781 O O . ALA A 1 99 ? 11.348 -3.353 -16.316 1.00 92.00 99 ALA A O 1
ATOM 782 N N . LEU A 1 100 ? 12.707 -1.600 -15.941 1.00 91.88 100 LEU A N 1
ATOM 783 C CA . LEU A 1 100 ? 11.737 -0.794 -15.209 1.00 91.88 100 LEU A CA 1
ATOM 784 C C . LEU A 1 100 ? 11.282 0.380 -16.076 1.00 91.88 100 LEU A C 1
ATOM 786 O O . LEU A 1 100 ? 12.059 1.287 -16.354 1.00 91.88 100 LEU A O 1
ATOM 790 N N . PHE A 1 101 ? 10.012 0.380 -16.464 1.00 91.62 101 PHE A N 1
ATOM 791 C CA . PHE A 1 101 ? 9.401 1.477 -17.207 1.00 91.62 101 PHE A CA 1
ATOM 792 C C . PHE A 1 101 ? 8.700 2.430 -16.243 1.00 91.62 101 PHE A C 1
ATOM 794 O O . PHE A 1 101 ? 7.841 2.004 -15.471 1.00 91.62 101 PHE A O 1
ATOM 801 N N . VAL A 1 102 ? 9.081 3.707 -16.261 1.00 91.56 102 VAL A N 1
ATOM 802 C CA . VAL A 1 102 ? 8.595 4.703 -15.294 1.00 91.56 102 VAL A CA 1
ATOM 803 C C . VAL A 1 102 ? 8.195 6.004 -15.959 1.00 91.56 102 VAL A C 1
ATOM 805 O O . VAL A 1 102 ? 8.726 6.364 -17.005 1.00 91.56 102 VAL A O 1
ATOM 808 N N . SER A 1 103 ? 7.279 6.735 -15.326 1.00 88.62 103 SER A N 1
ATOM 809 C CA . SER A 1 103 ? 6.982 8.107 -15.730 1.00 88.62 103 SER A CA 1
ATOM 810 C C . SER A 1 103 ? 8.157 9.041 -15.408 1.00 88.62 103 SER A C 1
ATOM 812 O O . SER A 1 103 ? 8.962 8.769 -14.515 1.00 88.62 103 SER A O 1
ATOM 814 N N . SER A 1 104 ? 8.210 10.202 -16.060 1.00 86.94 104 SER A N 1
ATOM 815 C CA . SER A 1 104 ? 9.174 11.267 -15.737 1.00 86.94 104 SER A CA 1
ATOM 816 C C . SER A 1 104 ? 8.952 11.926 -14.362 1.00 86.94 104 SER A C 1
ATOM 818 O O . SER A 1 104 ? 9.698 12.828 -13.985 1.00 86.94 104 SER A O 1
ATOM 820 N N . ARG A 1 105 ? 7.934 11.495 -13.598 1.00 85.12 105 ARG A N 1
ATOM 821 C CA . ARG A 1 105 ? 7.556 12.066 -12.293 1.00 85.12 105 ARG A CA 1
ATOM 822 C C . ARG A 1 105 ? 7.962 11.214 -11.091 1.00 85.12 105 ARG A C 1
ATOM 824 O O . ARG A 1 105 ? 7.740 11.647 -9.961 1.00 85.12 105 ARG A O 1
ATOM 831 N N . GLU A 1 106 ? 8.528 10.027 -11.304 1.00 87.38 106 GLU A N 1
ATOM 832 C CA . GLU A 1 106 ? 8.935 9.170 -10.190 1.00 87.38 106 GLU A CA 1
ATOM 833 C C . GLU A 1 106 ? 10.085 9.786 -9.386 1.00 87.38 106 GLU A C 1
ATOM 835 O O . GLU A 1 106 ? 11.021 10.379 -9.923 1.00 87.38 106 GLU A O 1
ATOM 840 N N . THR A 1 107 ? 10.034 9.618 -8.067 1.00 87.62 107 THR A N 1
ATOM 841 C CA . THR A 1 107 ? 11.075 10.115 -7.161 1.00 87.62 107 THR A CA 1
ATOM 842 C C . THR A 1 107 ? 12.213 9.109 -6.994 1.00 87.62 107 THR A C 1
ATOM 844 O O . THR A 1 107 ? 12.006 7.896 -7.032 1.00 87.62 107 THR A O 1
ATOM 847 N N . GLU A 1 108 ? 13.418 9.594 -6.672 1.00 86.75 108 GLU A N 1
ATOM 848 C CA . GLU A 1 108 ? 14.583 8.741 -6.371 1.00 86.75 108 GLU A CA 1
ATOM 849 C C . GLU A 1 108 ? 14.270 7.687 -5.294 1.00 86.75 108 GLU A C 1
ATOM 851 O O . GLU A 1 108 ? 14.698 6.536 -5.383 1.00 86.75 108 GLU A O 1
ATOM 856 N N . ARG A 1 109 ? 13.447 8.045 -4.297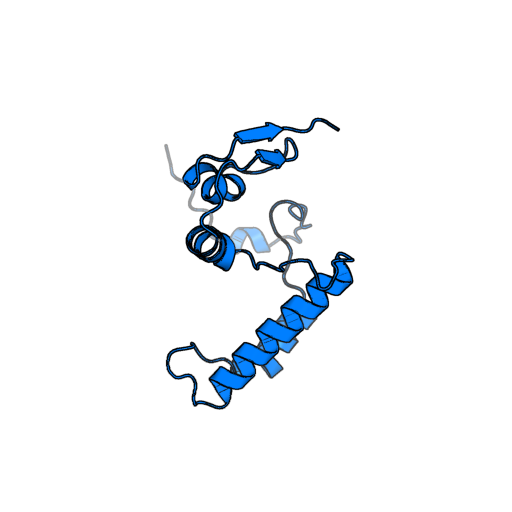 1.00 86.69 109 ARG A N 1
ATOM 857 C CA . ARG A 1 109 ? 13.012 7.124 -3.239 1.00 86.69 109 ARG A CA 1
ATOM 858 C C . ARG A 1 109 ? 12.222 5.933 -3.791 1.00 86.69 109 ARG A C 1
ATOM 860 O O . ARG A 1 109 ? 12.393 4.829 -3.279 1.00 86.69 109 ARG A O 1
ATOM 867 N N . GLN A 1 110 ? 11.358 6.149 -4.782 1.00 86.19 110 GLN A N 1
ATOM 868 C CA . GLN A 1 110 ? 10.567 5.080 -5.402 1.00 86.19 110 GLN A CA 1
ATOM 869 C C . GLN A 1 110 ? 11.438 4.169 -6.273 1.00 86.19 110 GLN A C 1
ATOM 871 O O . GLN A 1 110 ? 11.208 2.962 -6.310 1.00 86.19 110 GLN A O 1
ATOM 876 N N . LEU A 1 111 ? 12.464 4.728 -6.921 1.00 89.44 111 LEU A N 1
ATOM 877 C CA . LEU A 1 111 ? 13.359 3.988 -7.814 1.00 89.44 111 LEU A CA 1
ATOM 878 C C . LEU A 1 111 ? 14.450 3.213 -7.065 1.00 89.44 111 LEU A C 1
ATOM 880 O O . LEU A 1 111 ? 14.868 2.149 -7.516 1.00 89.44 111 LEU A O 1
ATOM 884 N N . LYS A 1 112 ? 14.894 3.705 -5.902 1.00 89.81 112 LYS A N 1
ATOM 885 C CA . LYS A 1 112 ? 16.026 3.141 -5.151 1.00 89.81 112 LYS A CA 1
ATOM 886 C C . LYS A 1 112 ? 15.953 1.623 -4.915 1.00 89.81 112 LYS A C 1
ATOM 888 O O . LYS A 1 112 ? 16.950 0.961 -5.193 1.00 89.81 112 LYS A O 1
ATOM 893 N N . PRO A 1 113 ? 14.823 1.032 -4.475 1.00 90.12 113 PRO A N 1
ATOM 894 C CA . PRO A 1 113 ? 14.742 -0.416 -4.279 1.00 90.12 113 PRO A CA 1
ATOM 895 C C . PRO A 1 113 ? 15.002 -1.228 -5.555 1.00 90.12 113 PRO A C 1
ATOM 897 O O . PRO A 1 113 ? 15.535 -2.332 -5.472 1.00 90.12 113 PRO A O 1
ATOM 900 N N . TRP A 1 114 ? 14.639 -0.690 -6.721 1.00 90.75 114 TRP A N 1
ATOM 901 C CA . TRP A 1 114 ? 14.864 -1.324 -8.020 1.00 90.75 114 TRP A CA 1
ATOM 902 C C . TRP A 1 114 ? 16.310 -1.160 -8.489 1.00 90.75 114 TRP A C 1
ATOM 904 O O . TRP A 1 114 ? 16.906 -2.119 -8.970 1.00 90.75 114 TRP A O 1
ATOM 914 N N . MET A 1 115 ? 16.897 0.023 -8.284 1.00 88.38 115 MET A N 1
ATOM 915 C CA . MET A 1 115 ? 18.305 0.287 -8.605 1.00 88.38 115 MET A CA 1
ATOM 916 C C . MET A 1 115 ? 19.263 -0.591 -7.788 1.00 88.38 115 MET A C 1
ATOM 918 O O . MET A 1 115 ? 20.271 -1.043 -8.312 1.00 88.38 115 MET A O 1
ATOM 922 N N . GLU A 1 116 ? 18.922 -0.905 -6.532 1.00 89.50 116 GLU A N 1
ATOM 923 C CA . GLU A 1 116 ? 19.667 -1.871 -5.701 1.00 89.50 116 GLU A CA 1
ATOM 924 C C . GLU A 1 116 ? 19.682 -3.304 -6.279 1.00 89.50 116 GLU A C 1
ATOM 926 O O . GLU A 1 116 ? 20.435 -4.144 -5.792 1.00 89.50 116 GLU A O 1
ATOM 931 N N . HIS A 1 117 ? 18.857 -3.590 -7.292 1.00 89.19 117 HIS A N 1
ATOM 932 C CA . HIS A 1 117 ? 18.779 -4.873 -7.998 1.00 89.19 117 HIS A CA 1
ATOM 933 C C . HIS A 1 117 ? 19.170 -4.740 -9.482 1.00 89.19 117 HIS A C 1
ATOM 935 O O . HIS A 1 117 ? 18.666 -5.492 -10.316 1.00 89.19 117 HIS A O 1
ATOM 941 N N . ASP A 1 118 ? 20.030 -3.769 -9.813 1.00 88.38 118 ASP A N 1
ATOM 942 C CA . ASP A 1 118 ? 20.568 -3.539 -11.162 1.00 88.38 118 ASP A CA 1
ATOM 943 C C . ASP A 1 118 ? 19.478 -3.405 -12.246 1.00 88.38 118 ASP A C 1
ATOM 945 O O . ASP A 1 118 ? 19.634 -3.865 -13.380 1.00 88.38 118 ASP A O 1
ATOM 949 N N . ALA A 1 119 ? 18.338 -2.800 -11.894 1.00 91.12 119 ALA A N 1
ATOM 950 C CA . ALA A 1 119 ? 17.256 -2.567 -12.841 1.00 91.12 119 ALA A CA 1
ATOM 951 C C . ALA A 1 119 ? 17.639 -1.514 -13.894 1.00 91.12 119 ALA A C 1
ATOM 953 O O . ALA A 1 119 ? 18.082 -0.413 -13.563 1.00 91.12 119 ALA A O 1
ATOM 954 N N . GLU A 1 120 ? 17.390 -1.822 -15.166 1.00 92.06 120 GLU A N 1
ATOM 955 C CA . GLU A 1 120 ? 17.500 -0.877 -16.272 1.00 92.06 120 GLU A CA 1
ATOM 956 C C . GLU A 1 120 ? 16.259 0.023 -16.288 1.00 92.06 120 GLU A C 1
ATOM 958 O O . GLU A 1 120 ? 15.166 -0.407 -16.661 1.00 92.06 120 GLU A O 1
ATOM 963 N N . VAL A 1 121 ? 16.415 1.275 -15.855 1.00 90.88 121 VAL A N 1
ATOM 964 C CA . VAL A 1 121 ? 15.313 2.242 -15.801 1.00 90.88 121 VAL A CA 1
ATOM 965 C C . VAL A 1 121 ? 15.140 2.922 -17.156 1.00 90.88 121 VAL A C 1
ATOM 967 O O . VAL A 1 121 ? 16.064 3.543 -17.676 1.00 90.88 121 VAL A O 1
ATOM 970 N N . ARG A 1 122 ? 13.930 2.843 -17.709 1.00 92.06 122 ARG A N 1
ATOM 971 C CA . ARG A 1 122 ? 13.516 3.503 -18.947 1.00 92.06 122 ARG A CA 1
ATOM 972 C C . ARG A 1 122 ? 12.395 4.483 -18.640 1.00 92.06 122 ARG A C 1
ATOM 974 O O . ARG A 1 122 ? 11.310 4.087 -18.216 1.00 92.06 122 ARG A O 1
ATOM 981 N N . ILE A 1 123 ? 12.668 5.765 -18.851 1.00 90.06 123 ILE A N 1
ATOM 982 C CA . ILE A 1 123 ? 11.662 6.812 -18.694 1.00 90.06 123 ILE A CA 1
ATOM 983 C C . ILE A 1 123 ? 10.758 6.781 -19.925 1.00 90.06 123 ILE A C 1
ATOM 985 O O . ILE A 1 123 ? 11.235 6.826 -2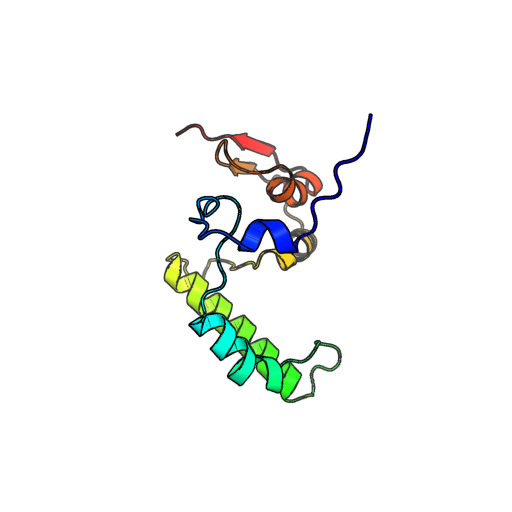1.058 1.00 90.06 123 ILE A O 1
ATOM 989 N N . MET A 1 124 ? 9.459 6.651 -19.686 1.00 88.56 124 MET A N 1
ATOM 990 C CA . MET A 1 124 ? 8.424 6.779 -20.697 1.00 88.56 124 MET A CA 1
ATOM 991 C C . MET A 1 124 ? 7.908 8.212 -20.669 1.00 88.56 124 MET A C 1
ATOM 993 O O . MET A 1 124 ? 7.276 8.634 -19.695 1.00 88.56 124 MET A O 1
ATOM 997 N N . ASP A 1 125 ? 8.183 8.943 -21.742 1.00 77.38 125 ASP A N 1
ATOM 998 C CA . ASP A 1 125 ? 7.538 10.222 -22.004 1.00 77.38 125 ASP A CA 1
ATOM 999 C C . ASP A 1 125 ? 6.174 9.944 -22.652 1.00 77.38 125 ASP A C 1
ATOM 1001 O O . ASP A 1 125 ? 6.088 9.218 -23.646 1.00 77.38 125 ASP A O 1
ATOM 1005 N N . TYR A 1 126 ? 5.116 10.470 -22.032 1.00 59.44 126 TYR A N 1
ATOM 1006 C CA . TYR A 1 126 ? 3.742 10.456 -22.544 1.00 59.44 126 TYR A CA 1
ATOM 1007 C C . TYR A 1 126 ? 3.406 11.803 -23.176 1.00 59.44 126 TYR A C 1
ATOM 1009 O O . TYR A 1 126 ? 3.807 12.834 -22.583 1.00 59.44 126 TYR A O 1
#

Radius of gyration: 20.45 Å; chains: 1; bounding box: 36×53×42 Å

Foldseek 3Di:
DDDDDDDPVVVPPDDDDDDVVVVDDDDDPVVVCCCVPPVVVLDDDPPDCPDSSNVVNVVVVVVVQVVVCVVVVHDPVDDRDDDVCLLVVCVVVLDDAAEAEEEPPDDPVVCVSVVVSVYNYDYDDD